Protein AF-A0A915EJF7-F1 (afdb_monomer_lite)

Secondary structure (DSSP, 8-state):
--HHHHHHHHHHHHHHHTTS---HHHHHHHHTTS-HHHHHHHHHHHHHH-TTHHHHHHHHHHHHHHHHS-THHHHHHHHHHHHHHHHTHHHHHHH-HHHHHHHHHHHHHHHHHHHHH-HHHHHTTHHHHHHHHHHHHHSS--HHHHHHHHHHHHHHS--

pLDDT: mean 89.58, std 9.81, range [42.34, 98.25]

Sequence (159 aa):
MNEDQLRSLLTSISHLAEHGDIPVHAFGTLISSARGELIAEHLHQRWLSDPNFAKIAADIVLQLHGIENRNMAVCSQVLSLALRDFKSRRKIRKNSRHMFRNYMRTLIALYPVYRKIDKYLSACLIEPLFRSLQTLVDDRPDDNDLRCVANIVISSGQT

Organism: NCBI:txid166011

Structure (mmCIF, N/CA/C/O backbone):
data_AF-A0A915EJF7-F1
#
_entry.id   AF-A0A915EJF7-F1
#
loop_
_atom_site.group_PDB
_atom_site.id
_atom_site.type_symbol
_atom_site.label_atom_id
_atom_site.label_alt_id
_atom_site.label_comp_id
_atom_site.label_asym_id
_atom_site.label_entity_id
_atom_site.label_seq_id
_atom_site.pdbx_PDB_ins_code
_atom_site.Cartn_x
_atom_site.Cartn_y
_atom_site.Cartn_z
_atom_site.occupancy
_atom_site.B_iso_or_equiv
_atom_site.auth_seq_id
_atom_site.auth_comp_id
_atom_site.auth_asym_id
_atom_site.auth_atom_id
_atom_site.pdbx_PDB_model_num
ATOM 1 N N . MET A 1 1 ? -1.618 7.559 22.418 1.00 83.19 1 MET A N 1
ATOM 2 C CA . MET A 1 1 ? -0.271 7.005 22.148 1.00 83.19 1 MET A CA 1
ATOM 3 C C . MET A 1 1 ? 0.616 8.069 21.502 1.00 83.19 1 MET A C 1
ATOM 5 O O . MET A 1 1 ? 0.102 8.829 20.686 1.00 83.19 1 MET A O 1
ATOM 9 N N . ASN A 1 2 ? 1.894 8.169 21.892 1.00 88.00 2 ASN A N 1
ATOM 10 C CA . ASN A 1 2 ? 2.857 9.105 21.281 1.00 88.00 2 ASN A CA 1
ATOM 11 C C . ASN A 1 2 ? 3.523 8.512 20.016 1.00 88.00 2 ASN A C 1
ATOM 13 O O . ASN A 1 2 ? 3.291 7.350 19.681 1.00 88.00 2 ASN A O 1
ATOM 17 N N . GLU A 1 3 ? 4.315 9.313 19.298 1.00 88.19 3 GLU A N 1
ATOM 18 C CA . GLU A 1 3 ? 4.922 8.911 18.017 1.00 88.19 3 GLU A CA 1
ATOM 19 C C . GLU A 1 3 ? 5.884 7.718 18.161 1.00 88.19 3 GLU A C 1
ATOM 21 O O . GLU A 1 3 ? 5.787 6.744 17.414 1.00 88.19 3 GLU A O 1
ATOM 26 N N . ASP A 1 4 ? 6.768 7.743 19.161 1.00 89.38 4 ASP A N 1
ATOM 27 C CA . ASP A 1 4 ? 7.755 6.678 19.377 1.00 89.38 4 ASP A CA 1
ATOM 28 C C . ASP A 1 4 ? 7.095 5.341 19.729 1.00 89.38 4 ASP A C 1
ATOM 30 O O . ASP A 1 4 ? 7.488 4.286 19.224 1.00 89.38 4 ASP A O 1
ATOM 34 N N . GLN A 1 5 ? 6.039 5.381 20.545 1.00 89.12 5 GLN A N 1
ATOM 35 C CA . GLN A 1 5 ? 5.233 4.209 20.875 1.00 89.12 5 GLN A CA 1
ATOM 36 C C . GLN A 1 5 ? 4.545 3.638 19.633 1.00 89.12 5 GLN A C 1
ATOM 38 O O . GLN A 1 5 ? 4.585 2.427 19.423 1.00 89.12 5 GLN A O 1
ATOM 43 N N . LEU A 1 6 ? 3.960 4.491 18.784 1.00 88.31 6 LEU A N 1
ATOM 44 C CA . LEU A 1 6 ? 3.313 4.063 17.542 1.00 88.31 6 LEU A CA 1
ATOM 45 C C . LEU A 1 6 ? 4.325 3.427 16.581 1.00 88.31 6 LEU A C 1
ATOM 47 O O . LEU A 1 6 ? 4.085 2.344 16.046 1.00 88.31 6 LEU A O 1
ATOM 51 N N . ARG A 1 7 ? 5.488 4.057 16.403 1.00 89.25 7 ARG A N 1
ATOM 52 C CA . ARG A 1 7 ? 6.582 3.537 15.576 1.00 89.25 7 ARG A CA 1
ATOM 53 C C . ARG A 1 7 ? 7.067 2.173 16.073 1.00 89.25 7 ARG A C 1
ATOM 55 O O . ARG A 1 7 ? 7.240 1.254 15.268 1.00 89.25 7 ARG A O 1
ATOM 62 N N . SER A 1 8 ? 7.273 2.031 17.381 1.00 89.88 8 SER A N 1
ATOM 63 C CA . SER A 1 8 ? 7.692 0.773 18.012 1.00 89.88 8 SER A CA 1
ATOM 64 C C . SER A 1 8 ? 6.640 -0.329 17.841 1.00 89.88 8 SER A C 1
ATOM 66 O O . SER A 1 8 ? 6.962 -1.449 17.435 1.00 89.88 8 SER A O 1
ATOM 68 N N . LEU A 1 9 ? 5.363 0.009 18.036 1.00 89.12 9 LEU A N 1
ATOM 69 C CA . LEU A 1 9 ? 4.250 -0.918 17.859 1.00 89.12 9 LEU A CA 1
ATOM 70 C C . LEU A 1 9 ? 4.165 -1.430 16.417 1.00 89.12 9 LEU A C 1
ATOM 72 O O . LEU A 1 9 ? 4.119 -2.636 16.200 1.00 89.12 9 LEU A O 1
ATOM 76 N N . LEU A 1 10 ? 4.219 -0.537 15.426 1.00 87.19 10 LEU A N 1
ATOM 77 C CA . LEU A 1 10 ? 4.183 -0.928 14.013 1.00 87.19 10 LEU A CA 1
ATOM 78 C C . LEU A 1 10 ? 5.401 -1.771 13.610 1.00 87.19 10 LEU A C 1
ATOM 80 O O . LEU A 1 10 ? 5.266 -2.680 12.799 1.00 87.19 10 LEU A O 1
ATOM 84 N N . THR A 1 11 ? 6.572 -1.517 14.205 1.00 87.50 11 THR A N 1
ATOM 85 C CA . THR A 1 11 ? 7.760 -2.373 14.021 1.00 87.50 11 THR A CA 1
ATOM 86 C C . THR A 1 11 ? 7.513 -3.781 14.548 1.00 87.50 11 THR A C 1
ATOM 88 O O . THR A 1 11 ? 7.820 -4.756 13.869 1.00 87.50 11 THR A O 1
ATOM 91 N N . SER A 1 12 ? 6.939 -3.881 15.747 1.00 88.25 12 SER A N 1
ATOM 92 C CA . SER A 1 12 ? 6.626 -5.164 16.376 1.00 88.25 12 SER A CA 1
ATOM 93 C C . SER A 1 12 ? 5.613 -5.946 15.543 1.00 88.25 12 SER A C 1
ATOM 95 O O . SER A 1 12 ? 5.786 -7.139 15.327 1.00 88.25 12 SER A O 1
ATOM 97 N N . ILE A 1 13 ? 4.601 -5.260 15.003 1.00 86.06 13 ILE A N 1
ATOM 98 C CA . ILE A 1 13 ? 3.617 -5.849 14.090 1.00 86.06 13 ILE A CA 1
ATOM 99 C C . ILE A 1 13 ? 4.309 -6.370 12.823 1.00 86.06 13 ILE A C 1
ATOM 101 O O . ILE A 1 13 ? 4.112 -7.532 12.492 1.00 86.06 13 ILE A O 1
ATOM 105 N N . SER A 1 14 ? 5.159 -5.580 12.151 1.00 84.00 14 SER A N 1
ATOM 106 C CA . SER A 1 14 ? 5.935 -6.070 10.993 1.00 84.00 14 SER A CA 1
ATOM 107 C C . SER A 1 14 ? 6.671 -7.374 11.312 1.00 84.00 14 SER A C 1
ATOM 109 O O . SER A 1 14 ? 6.587 -8.326 10.544 1.00 84.00 14 SER A O 1
ATOM 111 N N . HIS A 1 15 ? 7.350 -7.436 12.459 1.00 85.44 15 HIS A N 1
ATOM 112 C CA . HIS A 1 15 ? 8.163 -8.594 12.821 1.00 85.44 15 HIS A CA 1
ATOM 113 C C . HIS A 1 15 ? 7.322 -9.828 13.179 1.00 85.44 15 HIS A C 1
ATOM 115 O O . HIS A 1 15 ? 7.669 -10.954 12.828 1.00 85.44 15 HIS A O 1
ATOM 121 N N . LEU A 1 16 ? 6.173 -9.632 13.831 1.00 83.44 16 LEU A N 1
ATOM 122 C CA . LEU A 1 16 ? 5.227 -10.717 14.100 1.00 83.44 16 LEU A CA 1
ATOM 123 C C . LEU A 1 16 ? 4.628 -11.284 12.805 1.00 83.44 16 LEU A C 1
ATOM 125 O O . LEU A 1 16 ? 4.423 -12.492 12.723 1.00 83.44 16 LEU A O 1
ATOM 129 N N . ALA A 1 17 ? 4.415 -10.446 11.784 1.00 82.12 17 ALA A N 1
ATOM 130 C CA . ALA A 1 17 ? 3.883 -10.867 10.481 1.00 82.12 17 ALA A CA 1
ATOM 131 C C . ALA A 1 17 ? 4.763 -11.906 9.786 1.00 82.12 17 ALA A C 1
ATOM 133 O O . ALA A 1 17 ? 4.269 -12.752 9.046 1.00 82.12 17 ALA A O 1
ATOM 134 N N . GLU A 1 18 ? 6.074 -11.829 10.011 1.00 79.94 18 GLU A N 1
ATOM 135 C CA . GLU A 1 18 ? 7.045 -12.768 9.447 1.00 79.94 18 GLU A CA 1
ATOM 136 C C . GLU A 1 18 ? 6.879 -14.182 10.023 1.00 79.94 18 GLU A C 1
ATOM 138 O O . GLU A 1 18 ? 7.304 -15.152 9.400 1.00 79.94 18 GLU A O 1
ATOM 143 N N . HIS A 1 19 ? 6.235 -14.304 11.187 1.00 79.06 19 HIS A N 1
ATOM 144 C CA . HIS A 1 19 ? 6.079 -15.553 11.929 1.00 79.06 19 HIS A CA 1
ATOM 145 C C . HIS A 1 19 ? 4.653 -16.124 11.868 1.00 79.06 19 HIS A C 1
ATOM 147 O O . HIS A 1 19 ? 4.413 -17.207 12.403 1.00 79.06 19 HIS A O 1
ATOM 153 N N . GLY A 1 20 ? 3.709 -15.433 11.221 1.00 74.62 20 GLY A N 1
ATOM 154 C CA . GLY A 1 20 ? 2.342 -15.914 11.035 1.00 74.62 20 GLY A CA 1
ATOM 155 C C . GLY A 1 20 ? 1.288 -14.810 11.044 1.00 74.62 20 GLY A C 1
ATOM 156 O O . GLY A 1 20 ? 1.586 -13.619 10.935 1.00 74.62 20 GLY A O 1
ATOM 157 N N . ASP A 1 21 ? 0.029 -15.227 11.171 1.00 72.81 21 ASP A N 1
ATOM 158 C CA . ASP A 1 21 ? -1.099 -14.304 11.221 1.00 72.81 21 ASP A CA 1
ATOM 159 C C . ASP A 1 21 ? -1.084 -13.479 12.512 1.00 72.81 21 ASP A C 1
ATOM 161 O O . ASP A 1 21 ? -0.979 -13.993 13.627 1.00 72.81 21 ASP A O 1
ATOM 165 N N . ILE A 1 22 ? -1.231 -12.168 12.349 1.00 75.12 22 ILE A N 1
ATOM 166 C CA . ILE A 1 22 ? -1.260 -11.219 13.457 1.00 75.12 22 ILE A CA 1
ATOM 167 C C . ILE A 1 22 ? -2.713 -10.976 13.875 1.00 75.12 22 ILE A C 1
ATOM 169 O O . ILE A 1 22 ? -3.562 -10.752 13.007 1.00 75.12 22 ILE A O 1
ATOM 173 N N . PRO A 1 23 ? -3.026 -10.895 15.182 1.00 72.88 23 PRO A N 1
ATOM 174 C CA . PRO A 1 23 ? -4.335 -10.454 15.655 1.00 72.88 23 PRO A CA 1
ATOM 175 C C . PRO A 1 23 ? -4.525 -8.942 15.428 1.00 72.88 23 PRO A C 1
ATOM 177 O O . PRO A 1 23 ? -4.480 -8.144 16.365 1.00 72.88 23 PRO A O 1
ATOM 180 N N . VAL A 1 24 ? -4.754 -8.528 14.174 1.00 71.19 24 VAL A N 1
ATOM 181 C CA . VAL A 1 24 ? -4.854 -7.111 13.766 1.00 71.19 24 VAL A CA 1
ATOM 182 C C . VAL A 1 24 ? -5.929 -6.357 14.556 1.00 71.19 24 VAL A C 1
ATOM 184 O O . VAL A 1 24 ? -5.767 -5.172 14.825 1.00 71.19 24 VAL A O 1
ATOM 187 N N . HIS A 1 25 ? -6.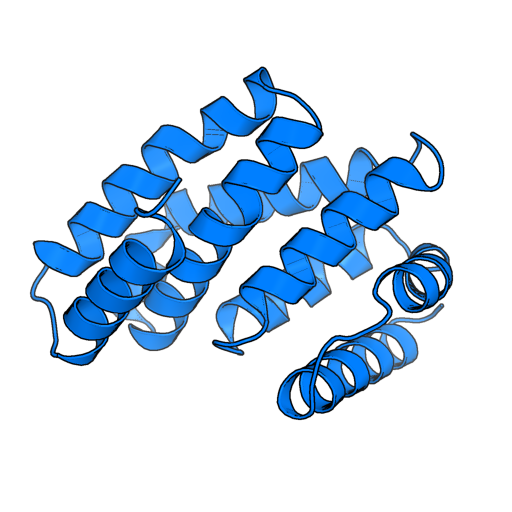984 -7.037 15.012 1.00 73.56 25 HIS A N 1
ATOM 188 C CA . HIS A 1 25 ? -8.001 -6.460 15.898 1.00 73.56 25 HIS A CA 1
ATOM 189 C C . HIS A 1 25 ? -7.417 -5.917 17.213 1.00 73.56 25 HIS A C 1
ATOM 191 O O . HIS A 1 25 ? -7.706 -4.781 17.583 1.00 73.56 25 HIS A O 1
ATOM 197 N N . ALA A 1 26 ? -6.561 -6.690 17.894 1.00 72.62 26 ALA A N 1
ATOM 198 C CA . ALA A 1 26 ? -5.954 -6.278 19.162 1.00 72.62 26 ALA A CA 1
ATOM 199 C C . ALA A 1 26 ? -5.040 -5.057 18.970 1.00 72.62 26 ALA A C 1
ATOM 201 O O . ALA A 1 26 ? -5.044 -4.122 19.771 1.00 72.62 26 ALA A O 1
ATOM 202 N N . PHE A 1 27 ? -4.303 -5.030 17.859 1.00 77.31 27 PHE A N 1
ATOM 203 C CA . PHE A 1 27 ? -3.453 -3.899 17.505 1.00 77.31 27 PHE A CA 1
ATOM 204 C C . PHE A 1 27 ? -4.249 -2.681 17.042 1.00 77.31 27 PHE A C 1
ATOM 206 O O . PHE A 1 27 ? -3.871 -1.562 17.373 1.00 77.31 27 PHE A O 1
ATOM 213 N N . GLY A 1 28 ? -5.365 -2.873 16.339 1.00 78.00 28 GLY A N 1
ATOM 214 C CA . GLY A 1 28 ? -6.258 -1.797 15.912 1.00 78.00 28 GLY A CA 1
ATOM 215 C C . GLY A 1 28 ? -6.747 -0.957 17.091 1.00 78.00 28 GLY A C 1
ATOM 216 O O . GLY A 1 28 ? -6.702 0.268 17.020 1.00 78.00 28 GLY A O 1
ATOM 217 N N . THR A 1 29 ? -7.108 -1.599 18.206 1.00 78.81 29 THR A N 1
ATOM 218 C CA . THR A 1 29 ? -7.500 -0.919 19.453 1.00 78.81 29 THR A CA 1
ATOM 219 C C . THR A 1 29 ? -6.348 -0.149 20.106 1.00 78.81 29 THR A C 1
ATOM 221 O O . THR A 1 29 ? -6.548 0.935 20.647 1.00 78.81 29 THR A O 1
ATOM 224 N N . LEU A 1 30 ? -5.118 -0.670 20.057 1.00 80.12 30 LEU A N 1
ATOM 225 C CA . LEU A 1 30 ? -3.951 0.050 20.583 1.00 80.12 30 LEU A CA 1
ATOM 226 C C . LEU A 1 30 ? -3.614 1.267 19.709 1.00 80.12 30 LEU A C 1
ATOM 228 O O . LEU A 1 30 ? -3.359 2.365 20.217 1.00 80.12 30 LEU A O 1
ATOM 232 N N . ILE A 1 31 ? -3.669 1.080 18.388 1.00 83.19 31 ILE A N 1
ATOM 233 C CA . ILE A 1 31 ? -3.381 2.100 17.379 1.00 83.19 31 ILE A CA 1
ATOM 234 C C . ILE A 1 31 ? -4.427 3.217 17.404 1.00 83.19 31 ILE A C 1
ATOM 236 O O . ILE A 1 31 ? -4.050 4.378 17.264 1.00 83.19 31 ILE A O 1
ATOM 240 N N . SER A 1 32 ? -5.706 2.914 17.655 1.00 82.06 32 SER A N 1
ATOM 241 C CA . SER A 1 32 ? -6.784 3.915 17.676 1.00 82.06 32 SER A CA 1
ATOM 242 C C . SER A 1 32 ? -6.619 4.988 18.758 1.00 82.06 32 SER A C 1
ATOM 244 O O . SER A 1 32 ? -7.272 6.023 18.694 1.00 82.06 32 SER A O 1
ATOM 246 N N . SER A 1 33 ? -5.724 4.782 19.729 1.00 84.38 33 SER A N 1
ATOM 247 C CA . SER A 1 33 ? -5.361 5.793 20.730 1.00 84.38 33 SER A CA 1
ATOM 248 C C . SER A 1 33 ? -4.384 6.870 20.219 1.00 84.38 33 SER A C 1
ATOM 250 O O . SER A 1 33 ? -4.050 7.802 20.959 1.00 84.38 33 SER A O 1
ATOM 252 N N . ALA A 1 34 ? -3.844 6.732 19.004 1.00 85.69 34 ALA A N 1
ATOM 253 C CA . ALA A 1 34 ? -3.002 7.736 18.352 1.00 85.69 34 ALA A CA 1
ATOM 254 C C . ALA A 1 34 ? -3.822 8.680 17.460 1.00 85.69 34 ALA A C 1
ATOM 256 O O . ALA A 1 34 ? -4.955 8.397 17.081 1.00 85.69 34 ALA A O 1
ATOM 257 N N . ARG A 1 35 ? -3.221 9.819 17.097 1.00 86.75 35 ARG A N 1
ATOM 258 C CA . ARG A 1 35 ? -3.821 10.755 16.139 1.00 86.75 35 ARG A CA 1
ATOM 259 C C . ARG A 1 35 ? -3.889 10.135 14.747 1.00 86.75 35 ARG A C 1
ATOM 261 O O . ARG A 1 35 ? -2.905 9.553 14.294 1.00 86.75 35 ARG A O 1
ATOM 268 N N . GLY A 1 36 ? -5.006 10.344 14.052 1.00 87.25 36 GLY A N 1
ATOM 269 C CA . GLY A 1 36 ? -5.232 9.790 12.716 1.00 87.25 36 GLY A CA 1
ATOM 270 C C . GLY A 1 36 ? -4.137 10.148 11.708 1.00 87.25 36 GLY A C 1
ATOM 271 O O . GLY A 1 36 ? -3.647 9.259 11.012 1.00 87.25 36 GLY A O 1
ATOM 272 N N . GLU A 1 37 ? -3.685 11.409 11.722 1.00 88.38 37 GLU A N 1
ATOM 273 C CA . GLU A 1 37 ? -2.594 11.892 10.858 1.00 88.38 37 GLU A CA 1
ATOM 274 C C . GLU A 1 37 ? -1.317 11.069 11.043 1.00 88.38 37 GLU A C 1
ATOM 276 O O . GLU A 1 37 ? -0.742 10.579 10.073 1.00 88.38 37 GLU A O 1
ATOM 281 N N . LEU A 1 38 ? -0.908 10.875 12.300 1.00 90.31 38 LEU A N 1
ATOM 282 C CA . LEU A 1 38 ? 0.316 10.153 12.639 1.00 90.31 38 LEU A CA 1
ATOM 283 C C . LEU A 1 38 ? 0.218 8.685 12.222 1.00 90.31 38 LEU A C 1
ATOM 285 O O . LEU A 1 38 ? 1.176 8.124 11.695 1.00 90.31 38 LEU A O 1
ATOM 289 N N . ILE A 1 39 ? -0.950 8.065 12.410 1.00 91.69 39 ILE A N 1
ATOM 290 C CA . ILE A 1 39 ? -1.194 6.693 11.952 1.00 91.69 39 ILE A CA 1
ATOM 291 C C . ILE A 1 39 ? -0.995 6.617 10.437 1.00 91.69 39 ILE A C 1
ATOM 293 O O . ILE A 1 39 ? -0.198 5.804 9.971 1.00 91.69 39 ILE A O 1
ATOM 297 N N . ALA A 1 40 ? -1.668 7.475 9.668 1.00 94.19 40 ALA A N 1
ATOM 298 C CA . ALA A 1 40 ? -1.584 7.464 8.210 1.00 94.19 40 ALA A CA 1
ATOM 299 C C . ALA A 1 40 ? -0.146 7.690 7.704 1.00 94.19 40 ALA A C 1
ATOM 301 O O . ALA A 1 40 ? 0.300 6.999 6.786 1.00 94.19 40 ALA A O 1
ATOM 302 N N . GLU A 1 41 ? 0.602 8.603 8.326 1.00 94.00 41 GLU A N 1
ATOM 303 C CA . GLU A 1 41 ? 1.999 8.883 7.980 1.00 94.00 41 GLU A CA 1
ATOM 304 C C . GLU A 1 41 ? 2.933 7.707 8.276 1.00 94.00 41 GLU A C 1
ATOM 306 O O . GLU A 1 41 ? 3.761 7.352 7.434 1.00 94.00 41 GLU A O 1
ATOM 311 N N . HIS A 1 42 ? 2.797 7.054 9.431 1.00 93.50 42 HIS A N 1
ATOM 312 C CA . HIS A 1 42 ? 3.630 5.893 9.736 1.00 93.50 42 HIS A CA 1
ATOM 313 C C . HIS A 1 42 ? 3.293 4.683 8.871 1.00 93.50 42 HIS A C 1
ATOM 315 O O . HIS A 1 42 ? 4.208 3.966 8.454 1.00 93.50 42 HIS A O 1
ATOM 321 N N . LEU A 1 43 ? 2.011 4.472 8.556 1.00 94.94 43 LEU A N 1
ATOM 322 C CA . LEU A 1 43 ? 1.624 3.478 7.561 1.00 94.94 43 LEU A CA 1
ATOM 323 C C . LEU A 1 43 ? 2.301 3.796 6.216 1.00 94.94 43 LEU A C 1
ATOM 325 O O . LEU A 1 43 ? 2.903 2.897 5.630 1.00 94.94 43 LEU A O 1
ATOM 329 N N . HIS A 1 44 ? 2.295 5.068 5.780 1.00 96.88 44 HIS A N 1
ATOM 330 C CA . HIS A 1 44 ? 2.926 5.518 4.525 1.00 96.88 44 HIS A CA 1
ATOM 331 C C . HIS A 1 44 ? 4.417 5.235 4.464 1.00 96.88 44 HIS A C 1
ATOM 333 O O . HIS A 1 44 ? 4.905 4.640 3.502 1.00 96.88 44 HIS A O 1
ATOM 339 N N . GLN A 1 45 ? 5.138 5.603 5.519 1.00 94.69 45 GLN A N 1
ATOM 340 C CA . GLN A 1 45 ? 6.573 5.354 5.626 1.00 94.69 45 GLN A CA 1
ATOM 341 C C . GLN A 1 45 ? 6.898 3.859 5.542 1.00 94.69 45 GLN A C 1
ATOM 343 O O . GLN A 1 45 ? 7.863 3.462 4.880 1.00 94.69 45 GLN A O 1
ATOM 348 N N . ARG A 1 46 ? 6.088 3.015 6.188 1.00 94.50 46 ARG A N 1
ATOM 349 C CA . ARG A 1 46 ? 6.302 1.567 6.223 1.00 94.50 46 ARG A CA 1
ATOM 350 C C . ARG A 1 46 ? 5.960 0.901 4.905 1.00 94.50 46 ARG A C 1
ATOM 352 O O . ARG A 1 46 ? 6.777 0.143 4.402 1.00 94.50 46 ARG A O 1
ATOM 359 N N . TRP A 1 47 ? 4.828 1.223 4.286 1.00 95.69 47 TRP A N 1
ATOM 360 C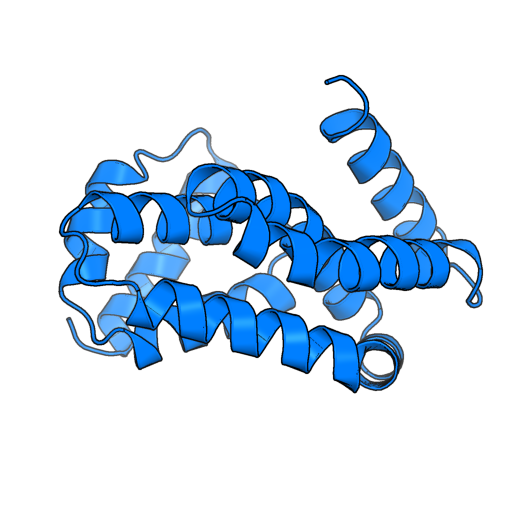 CA . TRP A 1 47 ? 4.440 0.548 3.048 1.00 95.69 47 TRP A CA 1
ATOM 361 C C . TRP A 1 47 ? 5.348 0.883 1.863 1.00 95.69 47 TRP A C 1
ATOM 363 O O . TRP A 1 47 ? 5.341 0.163 0.872 1.00 95.69 47 TRP A O 1
ATOM 373 N N . LEU A 1 48 ? 6.117 1.975 1.918 1.00 95.94 48 LEU A N 1
ATOM 374 C CA . LEU A 1 48 ? 7.141 2.261 0.910 1.00 95.94 48 LEU A CA 1
ATOM 375 C C . LEU A 1 48 ? 8.459 1.528 1.190 1.00 95.94 48 LEU A C 1
ATOM 377 O O . LEU A 1 48 ? 9.176 1.193 0.246 1.00 95.94 48 LEU A O 1
ATOM 381 N N . SER A 1 49 ? 8.780 1.265 2.456 1.00 94.81 49 SER A N 1
ATOM 382 C CA . SER A 1 49 ? 10.074 0.706 2.870 1.00 94.81 49 SER A CA 1
ATOM 383 C C . SER A 1 49 ? 10.071 -0.811 3.080 1.00 94.81 49 SER A C 1
ATOM 385 O O . SER A 1 49 ? 11.105 -1.436 2.864 1.00 94.81 49 SER A O 1
ATOM 387 N N . ASP A 1 50 ? 8.934 -1.407 3.434 1.00 93.00 50 ASP A N 1
ATOM 388 C CA . ASP A 1 50 ? 8.798 -2.822 3.787 1.00 93.00 50 ASP A CA 1
ATOM 389 C C . ASP A 1 50 ? 7.893 -3.559 2.770 1.00 93.00 50 ASP A C 1
ATOM 391 O O . ASP A 1 50 ? 6.706 -3.232 2.643 1.00 93.00 50 ASP A O 1
ATOM 395 N N . PRO A 1 51 ? 8.416 -4.561 2.031 1.00 89.50 51 PRO A N 1
ATOM 396 C CA . PRO A 1 51 ? 7.657 -5.287 1.011 1.00 89.50 51 PRO A CA 1
ATOM 397 C C . PRO A 1 51 ? 6.507 -6.137 1.568 1.00 89.50 51 PRO A C 1
ATOM 399 O O . PRO A 1 51 ? 5.591 -6.458 0.807 1.00 89.50 51 PRO A O 1
ATOM 402 N N . ASN A 1 52 ? 6.533 -6.486 2.857 1.00 88.75 52 ASN A N 1
ATOM 403 C CA . ASN A 1 52 ? 5.534 -7.339 3.506 1.00 88.75 52 ASN A CA 1
ATOM 404 C C . ASN A 1 52 ? 4.438 -6.525 4.213 1.00 88.75 52 ASN A C 1
ATOM 406 O O . ASN A 1 52 ? 3.403 -7.065 4.604 1.00 88.75 52 ASN A O 1
ATOM 410 N N . PHE A 1 53 ? 4.618 -5.208 4.335 1.00 91.38 53 PHE A N 1
ATOM 411 C CA . PHE A 1 53 ? 3.740 -4.364 5.144 1.00 91.38 53 PHE A CA 1
ATOM 412 C C . PHE A 1 53 ? 2.432 -3.954 4.456 1.00 91.38 53 PHE A C 1
ATOM 414 O O . PHE A 1 53 ? 1.495 -3.517 5.120 1.00 91.38 53 PHE A O 1
ATOM 421 N N . ALA A 1 54 ? 2.333 -4.094 3.132 1.00 92.81 54 ALA A N 1
ATOM 422 C CA . ALA A 1 54 ? 1.173 -3.641 2.361 1.00 92.81 54 ALA A CA 1
ATOM 423 C C . ALA A 1 54 ? -0.163 -4.202 2.886 1.00 92.81 54 ALA A C 1
ATOM 425 O O . ALA A 1 54 ? -1.121 -3.449 3.073 1.00 92.81 54 ALA A O 1
ATOM 426 N N . LYS A 1 55 ? -0.215 -5.512 3.164 1.00 91.06 55 LYS A N 1
ATOM 427 C CA . LYS A 1 55 ? -1.414 -6.177 3.697 1.00 91.06 55 LYS A CA 1
ATOM 428 C C . LYS A 1 55 ? -1.728 -5.709 5.120 1.00 91.06 55 LYS A C 1
ATOM 430 O O . LYS A 1 55 ? -2.865 -5.353 5.400 1.00 91.06 55 LYS A O 1
ATOM 435 N N . ILE A 1 56 ? -0.707 -5.613 5.972 1.00 91.12 56 ILE A N 1
ATOM 436 C CA . ILE A 1 56 ? -0.829 -5.132 7.356 1.00 91.12 56 ILE A CA 1
ATOM 437 C C . ILE A 1 56 ? -1.424 -3.721 7.383 1.00 91.12 56 ILE A C 1
ATOM 439 O O . ILE A 1 56 ? -2.368 -3.459 8.125 1.00 91.12 56 ILE A O 1
ATOM 443 N N . ALA A 1 57 ? -0.908 -2.815 6.548 1.00 92.69 57 ALA A N 1
ATOM 444 C CA . ALA A 1 57 ? -1.416 -1.452 6.453 1.00 92.69 57 ALA A CA 1
ATOM 445 C C . ALA A 1 57 ? -2.892 -1.422 6.038 1.00 92.69 57 ALA A C 1
ATOM 447 O O . ALA A 1 57 ? -3.685 -0.697 6.638 1.00 92.69 57 ALA A O 1
ATOM 448 N N . ALA A 1 58 ? -3.268 -2.226 5.041 1.00 93.88 58 ALA A N 1
ATOM 449 C CA . ALA A 1 58 ? -4.645 -2.321 4.576 1.00 93.88 58 ALA A CA 1
ATOM 450 C C . ALA A 1 58 ? -5.581 -2.886 5.661 1.00 93.88 58 ALA A C 1
ATOM 452 O O . ALA A 1 58 ? -6.654 -2.326 5.898 1.00 93.88 58 ALA A O 1
ATOM 453 N N . ASP A 1 59 ? -5.158 -3.931 6.373 1.00 91.12 59 ASP A N 1
ATOM 454 C CA . ASP A 1 59 ? -5.937 -4.524 7.459 1.00 91.12 59 ASP A CA 1
ATOM 455 C C . ASP A 1 59 ? -6.119 -3.531 8.619 1.00 91.12 59 ASP A C 1
ATOM 457 O O . ASP A 1 59 ? -7.234 -3.378 9.116 1.00 91.12 59 ASP A O 1
ATOM 461 N N . ILE A 1 60 ? -5.078 -2.778 9.002 1.00 90.06 60 ILE A N 1
ATOM 462 C CA . ILE A 1 60 ? -5.183 -1.709 10.014 1.00 90.06 60 ILE A CA 1
ATOM 463 C C . ILE A 1 60 ? -6.223 -0.660 9.596 1.00 90.06 60 ILE A C 1
ATOM 465 O O . ILE A 1 60 ? -7.047 -0.260 10.419 1.00 90.06 60 ILE A O 1
ATOM 469 N N . VAL A 1 61 ? -6.230 -0.231 8.329 1.00 92.00 61 VAL A N 1
ATOM 470 C CA . VAL A 1 61 ? -7.218 0.738 7.815 1.00 92.00 61 VAL A CA 1
ATOM 471 C C . VAL A 1 61 ? -8.642 0.196 7.939 1.00 92.00 61 VAL A C 1
ATOM 473 O O . VAL A 1 61 ? -9.523 0.907 8.424 1.00 92.00 61 VAL A O 1
ATOM 476 N N . LEU A 1 62 ? -8.865 -1.065 7.557 1.00 90.88 62 LEU A N 1
ATOM 477 C CA . LEU A 1 62 ? -10.177 -1.704 7.668 1.00 90.88 62 LEU A CA 1
ATOM 478 C C . LEU A 1 62 ? -10.645 -1.794 9.128 1.00 90.88 62 LEU A C 1
ATOM 480 O O . LEU A 1 62 ? -11.797 -1.483 9.427 1.00 90.88 62 LEU A O 1
ATOM 484 N N . GLN A 1 63 ? -9.748 -2.176 10.041 1.00 87.81 63 GLN A N 1
ATOM 485 C CA . GLN A 1 63 ? -10.058 -2.277 11.468 1.00 87.81 63 GLN A CA 1
ATOM 486 C C . GLN A 1 63 ? -10.408 -0.922 12.079 1.00 87.81 63 GLN A C 1
ATOM 488 O O . GLN A 1 63 ? -11.420 -0.788 12.765 1.00 87.81 63 GLN A O 1
ATOM 493 N N . LEU A 1 64 ? -9.609 0.109 11.798 1.00 87.25 64 LEU A N 1
ATOM 494 C CA . LEU A 1 64 ? -9.851 1.450 12.327 1.00 87.25 64 LEU A CA 1
ATOM 495 C C . LEU A 1 64 ? -11.162 2.050 11.814 1.00 87.25 64 LEU A C 1
ATOM 497 O O . LEU A 1 64 ? -11.805 2.794 12.556 1.00 87.25 64 LEU A O 1
ATOM 501 N N . HIS A 1 65 ? -11.572 1.723 10.585 1.00 86.94 65 HIS A N 1
ATOM 502 C CA . HIS A 1 65 ? -12.887 2.097 10.067 1.00 86.94 65 HIS A CA 1
ATOM 503 C C . HIS A 1 65 ? -14.022 1.449 10.879 1.00 86.94 65 HIS A C 1
ATOM 505 O O . HIS A 1 65 ? -14.969 2.136 11.261 1.00 86.94 65 HIS A O 1
ATOM 511 N N . GLY A 1 66 ? -13.894 0.154 11.197 1.00 80.31 66 GLY A N 1
ATOM 512 C CA . GLY A 1 66 ? -14.915 -0.621 11.907 1.00 80.31 66 GLY A CA 1
ATOM 513 C C . GLY A 1 66 ? -15.060 -0.319 13.403 1.00 80.31 66 GLY A C 1
ATOM 514 O O . GLY A 1 66 ? -16.142 -0.521 13.945 1.00 80.31 66 GLY A O 1
ATOM 515 N N . ILE A 1 67 ? -14.011 0.172 14.076 1.00 76.75 67 ILE A N 1
ATOM 516 C CA . ILE A 1 67 ? -14.020 0.358 15.539 1.00 76.75 67 ILE A CA 1
ATOM 517 C C . ILE A 1 67 ? -14.956 1.494 15.996 1.00 76.75 67 ILE A C 1
ATOM 519 O O . ILE A 1 67 ? -15.553 1.360 17.057 1.00 76.75 67 ILE A O 1
ATOM 523 N N . GLU A 1 68 ? -15.160 2.574 15.225 1.00 57.66 68 GLU A N 1
ATOM 524 C CA . GLU A 1 68 ? -15.978 3.708 15.713 1.00 57.66 68 GLU A CA 1
ATOM 525 C C . GLU A 1 68 ? -16.718 4.559 14.652 1.00 57.66 68 GLU A C 1
ATOM 527 O O . GLU A 1 68 ? -17.202 5.630 15.006 1.00 57.66 68 GLU A O 1
ATOM 532 N N . ASN A 1 69 ? -16.796 4.213 13.354 1.00 55.06 69 ASN A N 1
ATOM 533 C CA . ASN A 1 69 ? -17.263 5.132 12.274 1.00 55.06 69 ASN A CA 1
ATOM 534 C C . ASN A 1 69 ? -16.527 6.506 12.216 1.00 55.06 69 ASN A C 1
ATOM 536 O O . ASN A 1 69 ? -16.747 7.306 11.307 1.00 55.06 69 ASN A O 1
ATOM 540 N N . ARG A 1 70 ? -15.622 6.790 13.164 1.00 54.34 70 ARG A N 1
ATOM 541 C CA . ARG A 1 70 ? -14.942 8.068 13.410 1.00 54.34 70 ARG A CA 1
ATOM 542 C C . ARG A 1 70 ? -13.619 8.212 12.669 1.00 54.34 70 ARG A C 1
ATOM 544 O O . ARG A 1 70 ? -13.137 9.326 12.507 1.00 54.34 70 ARG A O 1
ATOM 551 N N . ASN A 1 71 ? -13.059 7.132 12.127 1.00 65.00 71 ASN A N 1
ATOM 552 C CA . ASN A 1 71 ? -11.748 7.181 11.471 1.00 65.00 71 ASN A CA 1
ATOM 553 C C . ASN A 1 71 ? -11.819 7.262 9.942 1.00 65.00 71 ASN A C 1
ATOM 555 O O . ASN A 1 71 ? -10.899 6.832 9.241 1.00 65.00 71 ASN A O 1
ATOM 559 N N . MET A 1 72 ? -12.861 7.914 9.414 1.00 79.00 72 MET A N 1
ATOM 560 C CA . MET A 1 72 ? -12.823 8.429 8.040 1.00 79.00 72 MET A CA 1
ATOM 561 C C . MET A 1 72 ? -11.621 9.356 7.820 1.00 79.00 72 MET A C 1
ATOM 563 O O . MET A 1 72 ? -11.105 9.414 6.708 1.00 79.00 72 MET A O 1
ATOM 567 N N . ALA A 1 73 ? -11.111 10.014 8.869 1.00 83.94 73 ALA A N 1
ATOM 568 C CA . ALA A 1 73 ? -9.854 10.761 8.822 1.00 83.94 73 ALA A CA 1
ATOM 569 C C . ALA A 1 73 ? -8.666 9.881 8.389 1.00 83.94 73 ALA A C 1
ATOM 571 O O . ALA A 1 73 ? -8.037 10.180 7.38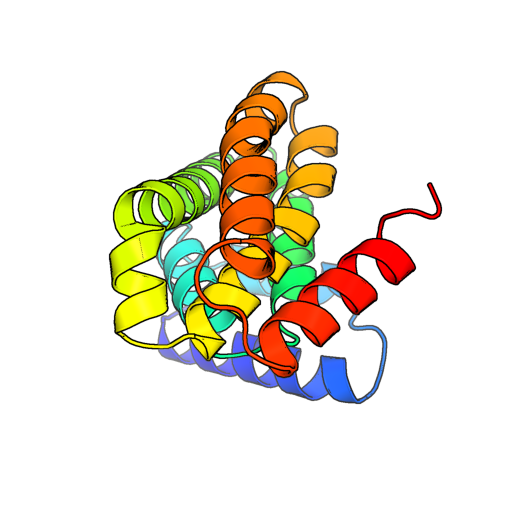0 1.00 83.94 73 ALA A O 1
ATOM 572 N N . VAL A 1 74 ? -8.415 8.746 9.058 1.00 89.44 74 VAL A N 1
ATOM 573 C CA . VAL A 1 74 ? -7.326 7.823 8.674 1.00 89.44 74 VAL A CA 1
ATOM 574 C C . VAL A 1 74 ? -7.559 7.264 7.273 1.00 89.44 74 VAL A C 1
ATOM 576 O O . VAL A 1 74 ? -6.656 7.287 6.442 1.00 89.44 74 VAL A O 1
ATOM 579 N N . CYS A 1 75 ? -8.783 6.815 6.975 1.00 91.12 75 CYS A N 1
ATOM 580 C CA . CYS A 1 75 ? -9.113 6.250 5.665 1.00 91.12 75 CYS A CA 1
ATOM 581 C C . CYS A 1 75 ? -8.903 7.268 4.532 1.00 91.12 75 CYS A C 1
ATOM 583 O O . CYS A 1 75 ? -8.329 6.938 3.497 1.00 91.12 75 CYS A O 1
ATOM 585 N N . SER A 1 76 ? -9.345 8.513 4.713 1.00 91.31 76 SER A N 1
ATOM 586 C CA . SER A 1 76 ? -9.175 9.580 3.719 1.00 91.31 76 SER A CA 1
ATOM 587 C C . SER A 1 76 ? -7.718 10.018 3.583 1.00 91.31 76 SER A C 1
ATOM 589 O O . SER A 1 76 ? -7.252 10.234 2.464 1.00 91.31 76 SER A O 1
ATOM 591 N N . GLN A 1 77 ? -6.970 10.089 4.686 1.00 94.25 77 GLN A N 1
ATOM 592 C CA . GLN A 1 77 ? -5.548 10.425 4.670 1.00 94.25 77 GLN A CA 1
ATOM 593 C C . GLN A 1 77 ? -4.732 9.337 3.969 1.00 94.25 77 GLN A C 1
ATOM 595 O O . GLN A 1 77 ? -3.960 9.66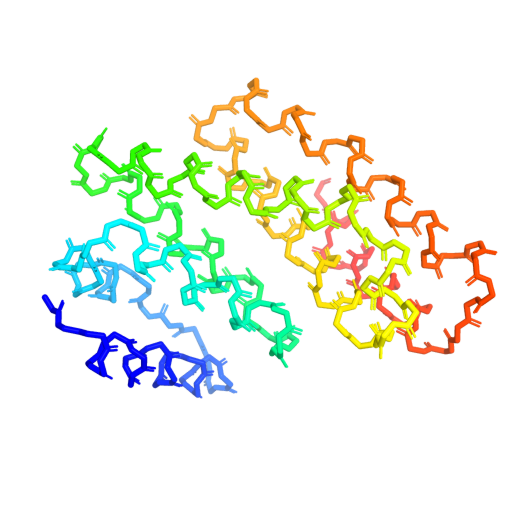0 3.072 1.00 94.25 77 GLN A O 1
ATOM 600 N N . VAL A 1 78 ? -4.958 8.056 4.275 1.00 96.12 78 VAL A N 1
ATOM 601 C CA . VAL A 1 78 ? -4.304 6.940 3.572 1.00 96.12 78 VAL A CA 1
ATOM 602 C C . VAL A 1 78 ? -4.624 6.962 2.076 1.00 96.12 78 VAL A C 1
ATOM 604 O O . VAL A 1 78 ? -3.713 6.824 1.258 1.00 96.12 78 VAL A O 1
ATOM 607 N N . LEU A 1 79 ? -5.879 7.228 1.697 1.00 96.38 79 LEU A N 1
ATOM 608 C CA . LEU A 1 79 ? -6.268 7.334 0.289 1.00 96.38 79 LEU A CA 1
ATOM 609 C C . LEU A 1 79 ? -5.532 8.493 -0.391 1.00 96.38 79 LEU A C 1
ATOM 611 O O . LEU A 1 79 ? -4.968 8.329 -1.471 1.00 96.38 79 LEU A O 1
ATOM 615 N N . SER A 1 80 ? -5.488 9.655 0.261 1.00 97.12 80 SER A N 1
ATOM 616 C CA . SER A 1 80 ? -4.766 10.834 -0.222 1.00 97.12 80 SER A CA 1
ATOM 617 C C . SER A 1 80 ? -3.275 10.546 -0.426 1.00 97.12 80 SER A C 1
ATOM 619 O O . SER A 1 80 ? -2.712 10.899 -1.465 1.00 97.12 80 SER A O 1
ATOM 621 N N . LEU A 1 81 ? -2.640 9.839 0.513 1.00 97.94 81 LEU A N 1
ATOM 622 C CA . LEU A 1 81 ? -1.235 9.434 0.434 1.00 97.94 81 LEU A CA 1
ATOM 623 C C . LEU A 1 81 ? -0.995 8.465 -0.735 1.00 97.94 81 LEU A C 1
ATOM 625 O O . LEU A 1 81 ? -0.097 8.702 -1.543 1.00 97.94 81 LEU A O 1
ATOM 629 N N . ALA A 1 82 ? -1.845 7.449 -0.909 1.00 97.94 82 ALA A N 1
ATOM 630 C CA . ALA A 1 82 ? -1.752 6.506 -2.027 1.00 97.94 82 ALA A CA 1
ATOM 631 C C . ALA A 1 82 ? -1.943 7.188 -3.398 1.00 97.94 82 ALA A C 1
ATOM 633 O O . ALA A 1 82 ? -1.240 6.877 -4.366 1.00 97.94 82 ALA A O 1
ATOM 634 N N . LEU A 1 83 ? -2.859 8.157 -3.491 1.00 98.25 83 LEU A N 1
ATOM 635 C CA . LEU A 1 83 ? -3.077 8.966 -4.695 1.00 98.25 83 LEU A CA 1
ATOM 636 C C . LEU A 1 83 ? -1.928 9.955 -4.952 1.00 98.25 83 LEU A C 1
ATOM 638 O O . LEU A 1 83 ? -1.592 10.246 -6.103 1.00 98.25 83 LEU A O 1
ATOM 642 N N . ARG A 1 84 ? -1.289 10.474 -3.900 1.00 98.12 84 ARG A N 1
ATOM 643 C CA . ARG A 1 84 ? -0.082 11.305 -4.009 1.00 98.12 84 ARG A CA 1
ATOM 644 C C . ARG A 1 84 ? 1.102 10.495 -4.535 1.00 98.12 84 ARG A C 1
ATOM 646 O O . ARG A 1 84 ? 1.824 10.968 -5.421 1.00 98.12 84 ARG A O 1
ATOM 653 N N . ASP A 1 85 ? 1.267 9.270 -4.052 1.00 98.00 85 ASP A N 1
ATOM 654 C CA . ASP A 1 85 ? 2.266 8.336 -4.567 1.00 98.00 85 ASP A CA 1
ATOM 655 C C . ASP A 1 85 ? 1.987 8.012 -6.046 1.00 98.00 85 ASP A C 1
ATOM 657 O O . ASP A 1 85 ? 2.905 8.055 -6.863 1.00 98.00 85 ASP A O 1
ATOM 661 N N . PHE A 1 86 ? 0.717 7.850 -6.450 1.00 98.12 86 PHE A N 1
ATOM 662 C CA . PHE A 1 86 ? 0.350 7.663 -7.863 1.00 98.12 86 PHE A CA 1
ATOM 663 C C . PHE A 1 86 ? 0.785 8.841 -8.744 1.00 98.12 86 PHE A C 1
ATOM 665 O O . PHE A 1 86 ? 1.401 8.657 -9.803 1.00 98.12 86 PHE A O 1
ATOM 672 N N . LYS A 1 87 ? 0.472 10.070 -8.312 1.00 97.94 87 LYS A N 1
ATOM 673 C CA . LYS A 1 87 ? 0.840 11.299 -9.032 1.00 97.94 87 LYS A CA 1
ATOM 674 C C . LYS A 1 87 ? 2.357 11.429 -9.183 1.00 97.94 87 LYS A C 1
ATOM 676 O O . LYS A 1 87 ? 2.833 11.909 -10.207 1.00 97.94 87 LYS A O 1
ATOM 681 N N . SER A 1 88 ? 3.115 10.952 -8.198 1.00 97.00 88 SER A N 1
ATOM 682 C CA . SER A 1 88 ? 4.581 11.000 -8.177 1.00 97.00 88 SER A CA 1
ATOM 683 C C . SER A 1 88 ? 5.266 9.681 -8.569 1.00 97.00 88 SER A C 1
ATOM 685 O O . SER A 1 88 ? 6.491 9.581 -8.487 1.00 97.00 88 SER A O 1
ATOM 687 N N . ARG A 1 89 ? 4.525 8.689 -9.084 1.00 96.62 89 ARG A N 1
ATOM 688 C CA . ARG A 1 89 ? 5.001 7.309 -9.306 1.00 96.62 89 ARG A CA 1
ATOM 689 C C . ARG A 1 89 ? 6.293 7.187 -10.109 1.00 96.62 89 ARG A C 1
ATOM 691 O O . ARG A 1 89 ? 7.165 6.398 -9.764 1.00 96.62 89 ARG A O 1
ATOM 698 N N . ARG A 1 90 ? 6.459 8.011 -11.151 1.00 95.88 90 ARG A N 1
ATOM 699 C CA . ARG A 1 90 ? 7.679 8.031 -11.979 1.00 95.88 90 ARG A CA 1
ATOM 700 C C . ARG A 1 90 ? 8.896 8.482 -11.170 1.00 95.88 90 ARG A C 1
ATOM 702 O O . ARG A 1 90 ? 9.978 7.931 -11.334 1.00 95.88 90 ARG A O 1
ATOM 709 N N . LYS A 1 91 ? 8.713 9.453 -10.268 1.00 97.25 91 LYS A N 1
ATOM 710 C CA . LYS A 1 91 ? 9.754 9.913 -9.340 1.00 97.25 91 LYS A CA 1
ATOM 711 C C . LYS A 1 91 ? 10.081 8.826 -8.317 1.00 97.25 91 LYS A C 1
ATOM 713 O O . LYS A 1 91 ? 11.257 8.552 -8.111 1.00 97.25 91 LYS A O 1
ATOM 718 N N . ILE A 1 92 ? 9.067 8.172 -7.741 1.00 97.00 92 ILE A N 1
ATOM 719 C CA . ILE A 1 92 ? 9.264 7.041 -6.818 1.00 97.00 92 ILE A CA 1
ATOM 720 C C . ILE A 1 92 ? 10.079 5.940 -7.504 1.00 97.00 92 ILE A C 1
ATOM 722 O O . ILE A 1 92 ? 11.123 5.560 -6.985 1.00 97.00 92 ILE A O 1
ATOM 726 N N . ARG A 1 93 ? 9.675 5.501 -8.705 1.00 96.88 93 ARG A N 1
ATOM 727 C CA . ARG A 1 93 ? 10.384 4.471 -9.484 1.00 96.88 93 ARG A CA 1
ATOM 728 C C . ARG A 1 93 ? 11.817 4.868 -9.823 1.00 96.88 93 ARG A C 1
ATOM 730 O O . ARG A 1 93 ? 12.714 4.041 -9.681 1.00 96.88 93 ARG A O 1
ATOM 737 N N . LYS A 1 94 ? 12.038 6.118 -10.249 1.00 96.56 94 LYS A N 1
ATOM 738 C CA . LYS A 1 94 ? 13.378 6.645 -10.550 1.00 96.56 94 LYS A CA 1
ATOM 739 C C . LYS A 1 94 ? 14.281 6.633 -9.315 1.00 96.56 94 LYS A C 1
ATOM 741 O O . LYS A 1 94 ? 15.452 6.298 -9.437 1.00 96.56 94 LYS A O 1
ATOM 746 N N . ASN A 1 95 ? 13.742 6.994 -8.151 1.00 96.25 95 ASN A N 1
ATOM 747 C CA . ASN A 1 95 ? 14.491 7.019 -6.898 1.00 96.25 95 ASN A CA 1
ATOM 748 C C . ASN A 1 95 ? 14.765 5.605 -6.370 1.00 96.25 95 ASN A C 1
ATOM 750 O O . ASN A 1 95 ? 15.859 5.319 -5.901 1.00 96.25 95 ASN A O 1
ATOM 754 N N . SER A 1 96 ? 13.766 4.724 -6.426 1.00 97.25 96 SER A N 1
ATOM 755 C CA . SER A 1 96 ? 13.898 3.321 -6.055 1.00 97.25 96 SER A CA 1
ATOM 756 C C . SER A 1 96 ? 12.808 2.483 -6.707 1.00 97.25 96 SER A C 1
ATOM 758 O O . SER A 1 96 ? 11.616 2.601 -6.406 1.00 97.25 96 SER A O 1
ATOM 760 N N . ARG A 1 97 ? 13.236 1.538 -7.545 1.00 96.81 97 ARG A N 1
ATOM 761 C CA . ARG A 1 97 ? 12.339 0.519 -8.096 1.00 96.81 97 ARG A CA 1
ATOM 762 C C . ARG A 1 97 ? 11.728 -0.353 -6.998 1.00 96.81 97 ARG A C 1
ATOM 764 O O . ARG A 1 97 ? 10.575 -0.752 -7.112 1.00 96.81 97 ARG A O 1
ATOM 771 N N . HIS A 1 98 ? 12.464 -0.592 -5.909 1.00 96.88 98 HIS A N 1
ATOM 772 C CA . HIS A 1 98 ? 11.955 -1.325 -4.751 1.00 96.88 98 HIS A CA 1
ATOM 773 C C . HIS A 1 98 ? 10.773 -0.595 -4.096 1.00 96.88 98 HIS A C 1
ATOM 775 O O . HIS A 1 98 ? 9.718 -1.201 -3.930 1.00 96.88 98 HIS A O 1
ATOM 781 N N . MET A 1 99 ? 10.899 0.714 -3.836 1.00 97.25 99 MET A N 1
ATOM 782 C CA . MET A 1 99 ? 9.791 1.516 -3.294 1.00 97.25 99 MET A CA 1
ATOM 783 C C . MET A 1 99 ? 8.571 1.498 -4.219 1.00 97.25 99 MET A C 1
ATOM 785 O O . MET A 1 99 ? 7.442 1.378 -3.752 1.00 97.25 99 MET A O 1
ATOM 789 N N . PHE A 1 100 ? 8.784 1.570 -5.536 1.00 97.94 100 PHE A N 1
ATOM 790 C CA . PHE A 1 100 ? 7.684 1.503 -6.498 1.00 97.94 100 PHE A CA 1
ATOM 791 C C . PHE A 1 100 ? 6.970 0.141 -6.494 1.00 97.94 100 PHE A C 1
ATOM 793 O O . PHE A 1 100 ? 5.743 0.090 -6.549 1.00 97.94 100 PHE A O 1
ATOM 800 N N . ARG A 1 101 ? 7.712 -0.967 -6.371 1.00 97.81 101 ARG A N 1
ATOM 801 C CA . ARG A 1 101 ? 7.119 -2.304 -6.209 1.00 97.81 101 ARG A CA 1
ATOM 802 C C . ARG A 1 101 ? 6.318 -2.416 -4.912 1.00 97.81 101 ARG A C 1
ATOM 804 O O . ARG A 1 101 ? 5.228 -2.979 -4.932 1.00 97.81 101 ARG A O 1
ATOM 811 N N . ASN A 1 102 ? 6.817 -1.859 -3.809 1.00 97.38 102 ASN A N 1
ATOM 812 C CA . ASN A 1 102 ? 6.092 -1.858 -2.536 1.00 97.38 102 ASN A CA 1
ATOM 813 C C . ASN A 1 102 ? 4.812 -1.025 -2.629 1.00 97.38 102 ASN A C 1
ATOM 815 O O . ASN A 1 102 ? 3.745 -1.516 -2.278 1.00 97.38 102 ASN A O 1
ATOM 819 N N . TYR A 1 103 ? 4.883 0.160 -3.241 1.00 97.56 103 TYR A N 1
ATOM 820 C CA . TYR A 1 103 ? 3.704 0.959 -3.568 1.00 97.56 103 TYR A CA 1
ATOM 821 C C . TYR A 1 103 ? 2.666 0.170 -4.387 1.00 97.56 103 TYR A C 1
ATOM 823 O O . TYR A 1 103 ? 1.472 0.241 -4.098 1.00 97.56 103 TYR A O 1
ATOM 831 N N . MET A 1 104 ? 3.102 -0.635 -5.364 1.00 96.50 104 MET A N 1
ATOM 832 C CA . MET A 1 104 ? 2.182 -1.496 -6.111 1.00 96.50 104 MET A CA 1
ATOM 833 C C . MET A 1 104 ? 1.505 -2.556 -5.245 1.00 96.50 104 MET A C 1
ATOM 835 O O . MET A 1 104 ? 0.295 -2.743 -5.362 1.00 96.50 104 MET A O 1
ATOM 839 N N . ARG A 1 105 ? 2.245 -3.215 -4.346 1.00 96.19 105 ARG A N 1
ATOM 840 C CA . ARG A 1 105 ? 1.653 -4.147 -3.370 1.00 96.19 105 ARG A CA 1
ATOM 841 C C . ARG A 1 105 ? 0.621 -3.441 -2.493 1.00 96.19 105 ARG A C 1
ATOM 843 O O . ARG A 1 105 ? -0.444 -3.996 -2.242 1.00 96.19 105 ARG A O 1
ATOM 850 N N . THR A 1 106 ? 0.899 -2.203 -2.091 1.00 96.75 106 THR A N 1
ATOM 851 C CA . THR A 1 106 ? -0.030 -1.374 -1.316 1.00 96.75 106 THR A CA 1
ATOM 852 C C . THR A 1 106 ? -1.308 -1.071 -2.086 1.00 96.75 106 THR A C 1
ATOM 854 O O . THR A 1 106 ? -2.386 -1.237 -1.529 1.00 96.75 106 THR A O 1
ATOM 857 N N . LEU A 1 107 ? -1.234 -0.681 -3.364 1.00 96.69 107 LEU A N 1
ATOM 858 C CA . LEU A 1 107 ? -2.435 -0.447 -4.178 1.00 96.69 107 LEU A CA 1
ATOM 859 C C . LEU A 1 107 ? -3.323 -1.694 -4.272 1.00 96.69 107 LEU A C 1
ATOM 861 O O . LEU A 1 107 ? -4.540 -1.591 -4.121 1.00 96.69 107 LEU A O 1
ATOM 865 N N . ILE A 1 108 ? -2.707 -2.860 -4.480 1.00 95.50 108 ILE A N 1
ATOM 866 C CA . ILE A 1 108 ? -3.404 -4.150 -4.541 1.00 95.50 108 ILE A CA 1
ATOM 867 C C . ILE A 1 108 ? -4.067 -4.486 -3.201 1.00 95.50 108 ILE A C 1
ATOM 869 O O . ILE A 1 108 ? -5.221 -4.899 -3.189 1.00 95.50 108 ILE A O 1
ATOM 873 N N . ALA A 1 109 ? -3.378 -4.264 -2.079 1.00 95.44 109 ALA A N 1
ATOM 874 C CA . ALA A 1 109 ? -3.920 -4.530 -0.747 1.00 95.44 109 ALA A CA 1
ATOM 875 C C . ALA A 1 109 ? -5.030 -3.541 -0.344 1.00 95.44 109 ALA A C 1
ATOM 877 O O . ALA A 1 109 ? -6.028 -3.932 0.261 1.00 95.44 109 ALA A O 1
ATOM 878 N N . LEU A 1 110 ? -4.890 -2.260 -0.700 1.00 96.31 110 LEU A N 1
ATOM 879 C CA . LEU A 1 110 ? -5.858 -1.218 -0.359 1.00 96.31 110 LEU A CA 1
ATOM 880 C C . LEU A 1 110 ? -7.153 -1.334 -1.167 1.00 96.31 110 LEU A C 1
ATOM 882 O O . LEU A 1 110 ? -8.220 -1.079 -0.615 1.00 96.31 110 LEU A O 1
ATOM 886 N N . TYR A 1 111 ? -7.100 -1.720 -2.445 1.00 96.06 111 TYR A N 1
ATOM 887 C CA . TYR A 1 111 ? -8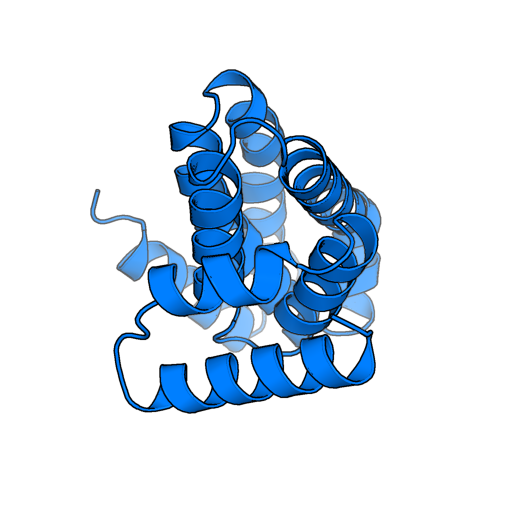.292 -1.801 -3.299 1.00 96.06 111 TYR A CA 1
ATOM 888 C C . TYR A 1 111 ? -9.468 -2.592 -2.680 1.00 96.06 111 TYR A C 1
ATOM 890 O O . TYR A 1 111 ? -10.551 -2.011 -2.545 1.00 96.06 111 TYR A O 1
ATOM 898 N N . PRO A 1 112 ? -9.309 -3.862 -2.248 1.00 94.75 112 PRO A N 1
ATOM 899 C CA . PRO A 1 112 ? -10.402 -4.622 -1.643 1.00 94.75 112 PRO A CA 1
ATOM 900 C C . PRO A 1 112 ? -10.844 -4.044 -0.292 1.00 94.75 112 PRO A C 1
ATOM 902 O O . PRO A 1 112 ? -12.023 -4.132 0.048 1.00 94.75 112 PRO A O 1
ATOM 905 N N . VAL A 1 113 ? -9.940 -3.414 0.465 1.00 94.12 113 VAL A N 1
ATOM 906 C CA . VAL A 1 113 ? -10.286 -2.728 1.719 1.00 94.12 113 VAL A CA 1
ATOM 907 C C . VAL A 1 113 ? -11.175 -1.520 1.449 1.00 94.12 113 VAL A C 1
ATOM 909 O O . VAL A 1 113 ? -12.260 -1.429 2.019 1.00 94.12 113 VAL A O 1
ATOM 912 N N . TYR A 1 114 ? -10.797 -0.642 0.517 1.00 95.31 114 TYR A N 1
ATOM 913 C CA . TYR A 1 114 ? -11.660 0.473 0.131 1.00 95.31 114 TYR A CA 1
ATOM 914 C C . TYR A 1 114 ? -12.958 -0.009 -0.498 1.00 95.31 114 TYR A C 1
ATOM 916 O O . TYR A 1 114 ? -13.977 0.632 -0.298 1.00 95.31 114 TYR A O 1
ATOM 924 N N . ARG A 1 115 ? -12.971 -1.150 -1.198 1.00 94.62 115 ARG A N 1
ATOM 925 C CA . ARG A 1 115 ? -14.210 -1.733 -1.726 1.00 94.62 115 ARG A CA 1
ATOM 926 C C . ARG A 1 115 ? -15.183 -2.140 -0.616 1.00 94.62 115 ARG A C 1
ATOM 928 O O . ARG A 1 115 ? -16.384 -1.966 -0.806 1.00 94.62 115 ARG A O 1
ATOM 935 N N . LYS A 1 116 ? -14.674 -2.660 0.511 1.00 92.94 116 LYS A N 1
ATOM 936 C CA . LYS A 1 116 ? -15.463 -2.983 1.715 1.00 92.94 116 LYS A CA 1
ATOM 937 C C . LYS A 1 116 ? -15.948 -1.730 2.448 1.00 92.94 116 LYS A C 1
ATOM 939 O O . LYS A 1 116 ? -17.059 -1.745 2.959 1.00 92.94 116 LYS A O 1
ATOM 944 N N . ILE A 1 117 ? -15.125 -0.681 2.495 1.00 91.31 117 ILE A N 1
ATOM 945 C CA . ILE A 1 117 ? -15.467 0.604 3.123 1.00 91.31 117 ILE A CA 1
ATOM 946 C C . ILE A 1 117 ? -16.530 1.339 2.296 1.00 91.31 117 ILE A C 1
ATOM 948 O O . ILE A 1 117 ? -17.602 1.652 2.797 1.00 91.31 117 ILE A O 1
ATOM 952 N N . 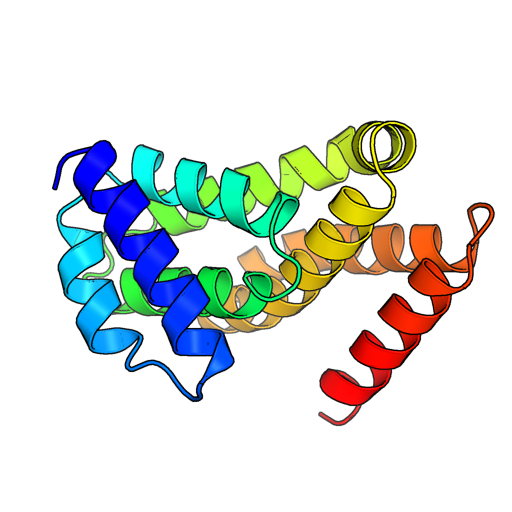ASP A 1 118 ? -16.237 1.615 1.023 1.00 90.88 118 ASP A N 1
ATOM 953 C CA . ASP A 1 118 ? -17.133 2.306 0.100 1.00 90.88 118 ASP A CA 1
ATOM 954 C C . ASP A 1 118 ? -16.742 2.034 -1.368 1.00 90.88 118 ASP A C 1
ATOM 956 O O . ASP A 1 118 ? -15.630 2.318 -1.835 1.00 90.88 118 ASP A O 1
ATOM 960 N N . LYS A 1 119 ? -17.699 1.521 -2.150 1.00 91.88 119 LYS A N 1
ATOM 961 C CA . LYS A 1 119 ? -17.469 1.145 -3.552 1.00 91.88 119 LYS A CA 1
ATOM 962 C C . LYS A 1 119 ? -17.040 2.314 -4.449 1.00 91.88 119 LYS A C 1
ATOM 964 O O . LYS A 1 119 ? -16.316 2.076 -5.416 1.00 91.88 119 LYS A O 1
ATOM 969 N N . TYR A 1 120 ? -17.455 3.543 -4.158 1.00 91.44 120 TYR A N 1
ATOM 970 C CA . TYR A 1 120 ? -17.080 4.739 -4.910 1.00 91.44 120 TYR A CA 1
ATOM 971 C C . TYR A 1 120 ? -15.677 5.210 -4.533 1.00 91.44 120 TYR A C 1
ATOM 973 O O . TYR A 1 120 ? -14.899 5.535 -5.428 1.00 91.44 120 TYR A O 1
ATOM 981 N N . LEU A 1 121 ? -15.296 5.144 -3.253 1.00 91.12 121 LEU A N 1
ATOM 982 C CA . LEU A 1 121 ? -13.910 5.410 -2.846 1.00 91.12 121 LEU A CA 1
ATOM 983 C C . LEU A 1 121 ? -12.933 4.424 -3.495 1.00 91.12 121 LEU A C 1
ATOM 985 O O . LEU A 1 121 ? -11.866 4.826 -3.958 1.00 91.12 121 LEU A O 1
ATOM 989 N N . SER A 1 122 ? -13.315 3.147 -3.609 1.00 94.75 122 SER A N 1
ATOM 990 C CA . SER A 1 122 ? -12.488 2.138 -4.288 1.00 94.75 122 SER A CA 1
ATOM 991 C C . SER A 1 122 ? -12.247 2.444 -5.771 1.00 94.75 122 SER A C 1
ATOM 993 O O . SER A 1 122 ? -11.195 2.098 -6.311 1.00 94.75 122 SER A O 1
ATOM 995 N N . ALA A 1 123 ? -13.181 3.138 -6.435 1.00 96.25 123 ALA A N 1
ATOM 996 C CA . ALA A 1 123 ? -13.049 3.485 -7.847 1.00 96.25 123 ALA A CA 1
ATOM 997 C C . ALA A 1 123 ? -11.866 4.434 -8.101 1.00 96.25 123 ALA A C 1
ATOM 999 O O . ALA A 1 123 ? -11.214 4.333 -9.140 1.00 96.25 123 ALA A O 1
ATOM 1000 N N . CYS A 1 124 ? -11.516 5.275 -7.120 1.00 96.12 124 CYS A N 1
ATOM 1001 C CA . CYS A 1 124 ? -10.354 6.162 -7.180 1.00 96.12 124 CYS A CA 1
ATOM 1002 C C . CYS A 1 124 ? -9.018 5.410 -7.305 1.00 96.12 124 CYS A C 1
ATOM 1004 O O . CYS A 1 124 ? -8.024 6.013 -7.699 1.00 96.12 124 CYS A O 1
ATOM 1006 N N . LEU A 1 125 ? -8.975 4.113 -6.975 1.00 97.19 125 LEU A N 1
ATOM 1007 C CA . LEU A 1 125 ? -7.769 3.283 -7.040 1.00 97.19 125 LEU A CA 1
ATOM 1008 C C . LEU A 1 125 ? -7.648 2.472 -8.336 1.00 97.19 125 LEU A C 1
ATOM 1010 O O . LEU A 1 125 ? -6.565 1.966 -8.613 1.00 97.19 125 LEU A O 1
ATOM 1014 N N . ILE A 1 126 ? -8.706 2.386 -9.151 1.00 96.31 126 ILE A N 1
ATOM 1015 C CA . ILE A 1 126 ? -8.717 1.589 -10.390 1.00 96.31 126 ILE A CA 1
ATOM 1016 C C . ILE A 1 126 ? -7.639 2.080 -11.359 1.00 96.31 126 ILE A C 1
ATOM 1018 O O . ILE A 1 126 ? -6.759 1.314 -11.752 1.00 96.31 126 ILE A O 1
ATOM 1022 N N . GLU A 1 127 ? -7.667 3.364 -11.725 1.00 97.56 127 GLU A N 1
ATOM 1023 C CA . GLU A 1 127 ? -6.652 3.923 -12.621 1.00 97.56 127 GLU A CA 1
ATOM 1024 C C . GLU A 1 127 ? -5.237 3.831 -12.017 1.00 97.56 127 GLU A C 1
ATOM 1026 O O . GLU A 1 127 ? -4.347 3.332 -12.717 1.00 97.56 127 GLU A O 1
ATOM 1031 N N . PRO A 1 128 ? -4.997 4.238 -10.749 1.00 98.06 128 PRO A N 1
ATOM 1032 C CA . PRO A 1 128 ? -3.703 4.049 -10.106 1.00 98.06 128 PRO A CA 1
ATOM 1033 C C . PRO A 1 128 ? -3.158 2.629 -10.199 1.00 98.06 128 PRO A C 1
ATOM 1035 O O . PRO A 1 128 ? -1.984 2.461 -10.531 1.00 98.06 128 PRO A O 1
ATOM 1038 N N . LEU A 1 129 ? -4.004 1.627 -9.959 1.00 96.06 129 LEU A N 1
ATOM 1039 C CA . LEU A 1 129 ? -3.649 0.213 -9.994 1.00 96.06 129 LEU A CA 1
ATOM 1040 C C . LEU A 1 129 ? -3.228 -0.207 -11.405 1.00 96.06 129 LEU A C 1
ATOM 1042 O O . LEU A 1 129 ? -2.095 -0.650 -11.595 1.00 96.06 129 LEU A O 1
ATOM 1046 N N . PHE A 1 130 ? -4.076 -0.002 -12.415 1.00 95.94 130 PHE A N 1
ATOM 1047 C CA . PHE A 1 130 ? -3.779 -0.459 -13.778 1.00 95.94 130 PHE A CA 1
ATOM 1048 C C . PHE A 1 130 ? -2.616 0.298 -14.426 1.00 95.94 130 PHE A C 1
ATOM 1050 O O . PHE A 1 130 ? -1.750 -0.312 -15.052 1.00 95.94 130 PHE A O 1
ATOM 1057 N N . ARG A 1 131 ? -2.525 1.620 -14.242 1.00 97.44 131 ARG A N 1
ATOM 1058 C CA . ARG A 1 131 ? -1.414 2.419 -14.793 1.00 97.44 131 ARG A CA 1
ATOM 1059 C C . ARG A 1 131 ? -0.077 2.088 -14.133 1.00 97.44 131 ARG A C 1
ATOM 1061 O O . ARG A 1 131 ? 0.970 2.173 -14.778 1.00 97.44 131 ARG A O 1
ATOM 1068 N N . SER A 1 132 ? -0.091 1.741 -12.851 1.00 96.81 132 SER A N 1
ATOM 1069 C CA . SER A 1 132 ? 1.130 1.385 -12.127 1.00 96.81 132 SER A CA 1
ATOM 1070 C C . SER A 1 132 ? 1.543 -0.070 -12.397 1.00 96.81 132 SER A C 1
ATOM 1072 O O . SER A 1 132 ? 2.738 -0.314 -12.550 1.00 96.81 132 SER A O 1
ATOM 1074 N N . LEU A 1 133 ? 0.592 -0.994 -12.607 1.00 95.38 133 LEU A N 1
ATOM 1075 C CA . LEU A 1 133 ? 0.865 -2.319 -13.191 1.00 95.38 133 LEU A CA 1
ATOM 1076 C C . LEU A 1 133 ? 1.517 -2.194 -14.567 1.00 95.38 133 LEU A C 1
ATOM 1078 O O . LEU A 1 133 ? 2.566 -2.785 -14.799 1.00 95.38 133 LEU A O 1
ATOM 1082 N N . GLN A 1 134 ? 0.947 -1.368 -15.448 1.00 95.69 134 GLN A N 1
ATOM 1083 C CA . GLN A 1 134 ? 1.511 -1.125 -16.775 1.00 95.69 134 GLN A CA 1
ATOM 1084 C C . GLN A 1 134 ? 2.959 -0.620 -16.687 1.00 95.69 134 GLN A C 1
ATOM 1086 O O . GLN A 1 134 ? 3.824 -1.045 -17.440 1.00 95.69 134 GLN A O 1
ATOM 1091 N N . THR A 1 135 ? 3.255 0.243 -15.712 1.00 95.00 135 THR A N 1
ATOM 1092 C CA . THR A 1 135 ? 4.621 0.737 -15.483 1.00 95.00 135 THR A CA 1
ATOM 1093 C C . THR A 1 135 ? 5.585 -0.386 -15.066 1.00 95.00 135 THR A C 1
ATOM 1095 O O . THR A 1 135 ? 6.757 -0.333 -15.425 1.00 95.00 135 THR A O 1
ATOM 1098 N N . LEU A 1 136 ? 5.132 -1.407 -14.326 1.00 95.31 136 LEU A N 1
ATOM 1099 C CA . LEU A 1 136 ? 5.976 -2.561 -13.988 1.00 95.31 136 LEU A CA 1
ATOM 1100 C C . LEU A 1 136 ? 6.271 -3.462 -15.192 1.00 95.31 136 LEU A C 1
ATOM 1102 O O . LEU A 1 136 ? 7.317 -4.096 -15.189 1.00 95.31 136 LEU A O 1
ATOM 1106 N N . VAL A 1 137 ? 5.373 -3.535 -16.178 1.00 95.44 137 VAL A N 1
ATOM 1107 C CA . VAL A 1 137 ? 5.510 -4.434 -17.338 1.00 95.44 137 VAL A CA 1
ATOM 1108 C C . VAL A 1 137 ? 6.208 -3.747 -18.514 1.00 95.44 137 VAL A C 1
ATOM 1110 O O . VAL A 1 137 ? 7.097 -4.333 -19.123 1.00 95.44 137 VAL A O 1
ATOM 1113 N N . ASP A 1 138 ? 5.860 -2.493 -18.801 1.00 93.81 138 ASP A N 1
ATOM 1114 C CA . ASP A 1 138 ? 6.238 -1.837 -20.059 1.00 93.81 138 ASP A CA 1
ATOM 1115 C C . ASP A 1 138 ? 7.443 -0.886 -19.908 1.00 93.81 138 ASP A C 1
ATOM 1117 O O . ASP A 1 138 ? 8.199 -0.666 -20.856 1.00 93.81 138 ASP A O 1
ATOM 1121 N N . ASP A 1 139 ? 7.661 -0.297 -18.724 1.00 92.81 139 ASP A N 1
ATOM 1122 C CA . ASP A 1 139 ? 8.675 0.753 -18.522 1.00 92.81 139 ASP A CA 1
ATOM 1123 C C . ASP A 1 139 ? 10.031 0.179 -18.088 1.00 92.81 139 ASP A C 1
ATOM 1125 O O . ASP A 1 139 ? 10.439 0.277 -16.920 1.00 92.81 139 ASP A O 1
ATOM 1129 N N . ARG A 1 140 ? 10.734 -0.426 -19.056 1.00 93.94 140 ARG A N 1
ATOM 1130 C CA . ARG A 1 140 ? 12.079 -1.018 -18.893 1.00 93.94 140 ARG A CA 1
ATOM 1131 C C . ARG A 1 140 ? 12.139 -1.936 -17.654 1.00 93.94 140 ARG A C 1
ATOM 1133 O O . ARG A 1 140 ? 12.888 -1.626 -16.708 1.00 93.94 140 ARG A O 1
ATOM 1140 N N . PRO A 1 141 ? 11.311 -2.999 -17.620 1.00 95.69 141 PRO A N 1
ATOM 1141 C CA . PRO A 1 141 ? 11.183 -3.873 -16.458 1.00 95.69 141 PRO A CA 1
ATOM 1142 C C . PRO A 1 141 ? 12.517 -4.538 -16.109 1.00 95.69 141 PRO A C 1
ATOM 1144 O O . PRO A 1 141 ? 13.324 -4.830 -16.989 1.00 95.69 141 PRO A O 1
ATOM 1147 N N . ASP A 1 142 ? 12.750 -4.761 -14.816 1.00 96.12 142 ASP A N 1
ATOM 1148 C CA . ASP A 1 142 ? 13.741 -5.740 -14.353 1.00 96.12 142 ASP A CA 1
ATOM 1149 C C . ASP A 1 142 ? 13.059 -7.037 -13.889 1.00 96.12 142 ASP A C 1
ATOM 1151 O O . ASP A 1 142 ? 11.836 -7.098 -13.738 1.00 96.12 142 ASP A O 1
ATOM 1155 N N . ASP A 1 143 ? 13.851 -8.073 -13.612 1.00 97.00 143 ASP A N 1
ATOM 1156 C CA . ASP A 1 143 ? 13.344 -9.369 -13.147 1.00 97.00 143 ASP A CA 1
ATOM 1157 C C . ASP A 1 143 ? 12.489 -9.257 -11.879 1.00 97.00 143 ASP A C 1
ATOM 1159 O O . ASP A 1 143 ? 11.531 -10.008 -11.699 1.00 97.00 143 ASP A O 1
ATOM 1163 N N . ASN A 1 144 ? 12.807 -8.318 -10.985 1.00 96.88 144 ASN A N 1
ATOM 1164 C CA . ASN A 1 144 ? 12.050 -8.124 -9.752 1.00 96.88 144 ASN A CA 1
ATOM 1165 C C . ASN A 1 144 ? 10.712 -7.422 -10.003 1.00 96.88 144 ASN A C 1
ATOM 1167 O O . ASN A 1 144 ? 9.760 -7.668 -9.263 1.00 96.88 144 ASN A O 1
ATOM 1171 N N . ASP A 1 145 ? 10.618 -6.565 -11.021 1.00 97.00 145 ASP A N 1
ATOM 1172 C CA . ASP A 1 145 ? 9.356 -5.989 -11.485 1.00 97.00 145 ASP A CA 1
ATOM 1173 C C . ASP A 1 145 ? 8.444 -7.094 -12.032 1.00 97.00 145 ASP A C 1
ATOM 1175 O O . ASP A 1 145 ? 7.303 -7.216 -11.584 1.00 97.00 145 ASP A O 1
ATOM 1179 N N . LEU A 1 146 ? 8.968 -7.967 -12.899 1.00 96.69 146 LEU A N 1
ATOM 1180 C CA . LEU A 1 146 ? 8.204 -9.087 -13.460 1.00 96.69 146 LEU A CA 1
ATOM 1181 C C . LEU A 1 146 ? 7.792 -10.102 -12.385 1.00 96.69 146 LEU A C 1
ATOM 1183 O O . LEU A 1 146 ? 6.635 -10.519 -12.350 1.00 96.69 146 LEU A O 1
ATOM 1187 N N . ARG A 1 147 ? 8.688 -10.442 -11.447 1.00 95.94 147 ARG A N 1
ATOM 1188 C CA . ARG A 1 147 ? 8.353 -11.276 -10.275 1.00 95.94 147 ARG A CA 1
ATOM 1189 C C . ARG A 1 147 ? 7.281 -10.631 -9.402 1.00 95.94 147 ARG A C 1
ATOM 1191 O O . ARG A 1 147 ? 6.404 -11.326 -8.901 1.00 95.94 147 ARG A O 1
ATOM 1198 N N . CYS A 1 148 ? 7.334 -9.311 -9.211 1.00 94.62 148 CYS A N 1
ATOM 1199 C CA . CYS A 1 148 ? 6.311 -8.585 -8.462 1.00 94.62 148 CYS A CA 1
ATOM 1200 C C . CYS A 1 148 ? 4.941 -8.729 -9.133 1.00 94.62 148 CYS A C 1
ATOM 1202 O O . CYS A 1 148 ? 3.980 -9.104 -8.466 1.00 94.62 148 CYS A O 1
ATOM 1204 N N . VAL A 1 149 ? 4.866 -8.502 -10.449 1.00 94.50 149 VAL A N 1
ATOM 1205 C CA . VAL A 1 149 ? 3.626 -8.669 -11.222 1.00 94.50 149 VAL A CA 1
ATOM 1206 C C . VAL A 1 149 ? 3.127 -10.110 -11.152 1.00 94.50 149 VAL A C 1
ATOM 1208 O O . VAL A 1 149 ? 1.958 -10.321 -10.845 1.00 94.50 149 VAL A O 1
ATOM 1211 N N . ALA A 1 150 ? 3.999 -11.101 -11.352 1.00 93.56 150 ALA A N 1
ATOM 1212 C CA . ALA A 1 150 ? 3.635 -12.513 -11.257 1.00 93.56 150 ALA A CA 1
ATOM 1213 C C . ALA A 1 150 ? 3.041 -12.859 -9.881 1.00 93.56 150 ALA A C 1
ATOM 1215 O O . ALA A 1 150 ? 1.967 -13.448 -9.805 1.00 93.56 150 ALA A O 1
ATOM 1216 N N . ASN A 1 151 ? 3.678 -12.417 -8.793 1.00 91.44 151 ASN A N 1
ATOM 1217 C CA . ASN A 1 151 ? 3.173 -12.636 -7.436 1.00 91.44 151 ASN A CA 1
ATOM 1218 C C . ASN A 1 151 ? 1.825 -11.940 -7.196 1.00 91.44 151 ASN A C 1
ATOM 1220 O O . ASN A 1 151 ? 0.961 -12.495 -6.516 1.00 91.44 151 ASN A O 1
ATOM 1224 N N . ILE A 1 152 ? 1.621 -10.743 -7.753 1.00 90.25 152 ILE A N 1
ATOM 1225 C CA . ILE A 1 152 ? 0.333 -10.040 -7.684 1.00 90.25 152 ILE A CA 1
ATOM 1226 C C . ILE A 1 152 ? -0.745 -10.847 -8.414 1.00 90.25 152 ILE A C 1
ATOM 1228 O O . ILE A 1 152 ? -1.811 -11.078 -7.853 1.00 90.25 152 ILE A O 1
ATOM 1232 N N . VAL A 1 153 ? -0.467 -11.324 -9.629 1.00 88.62 153 VAL A N 1
ATOM 1233 C CA . VAL A 1 153 ? -1.425 -12.113 -10.418 1.00 88.62 153 VAL A CA 1
ATOM 1234 C C . VAL A 1 153 ? -1.757 -13.436 -9.725 1.00 88.62 153 VAL A C 1
ATOM 1236 O O . VAL A 1 153 ? -2.926 -13.794 -9.646 1.00 88.62 153 VAL A O 1
ATOM 1239 N N . ILE A 1 154 ? -0.768 -14.131 -9.157 1.00 87.56 154 ILE A N 1
ATOM 1240 C CA . ILE A 1 154 ? -0.992 -15.380 -8.411 1.00 87.56 154 ILE A CA 1
ATOM 1241 C C . ILE A 1 154 ? -1.855 -15.135 -7.167 1.00 87.56 154 ILE A C 1
ATOM 1243 O O . ILE A 1 154 ? -2.790 -15.886 -6.912 1.00 87.56 154 ILE A O 1
ATOM 1247 N N . SER A 1 155 ? -1.552 -14.087 -6.396 1.00 81.62 155 SER A N 1
ATOM 1248 C CA . SER A 1 155 ? -2.237 -13.812 -5.125 1.00 81.62 155 SER A CA 1
ATOM 1249 C C . SER A 1 155 ? -3.612 -13.161 -5.282 1.00 81.62 155 SER A C 1
ATOM 1251 O O . SER A 1 155 ? -4.449 -13.306 -4.397 1.00 81.62 155 SER A O 1
ATOM 1253 N N . SER A 1 156 ? -3.843 -12.430 -6.377 1.00 76.69 156 SER A N 1
ATOM 1254 C CA . SER A 1 156 ? -5.038 -11.590 -6.563 1.00 76.69 156 SER A CA 1
ATOM 1255 C C . SER A 1 156 ? -5.889 -11.972 -7.778 1.00 76.69 156 SER A C 1
ATOM 1257 O O . SER A 1 156 ? -6.986 -11.451 -7.929 1.00 76.69 156 SER A O 1
ATOM 1259 N N . GLY A 1 157 ? -5.400 -12.844 -8.665 1.00 61.12 157 GLY A N 1
ATOM 1260 C CA . GLY A 1 157 ? -6.100 -13.274 -9.883 1.00 61.12 157 GLY A CA 1
ATOM 1261 C C . GLY A 1 157 ? -6.947 -14.540 -9.724 1.00 61.12 157 GLY A C 1
ATOM 1262 O O . GLY A 1 157 ? -7.524 -14.997 -10.704 1.00 61.12 157 GLY A O 1
ATOM 1263 N N . GLN A 1 158 ? -7.004 -15.123 -8.522 1.00 57.47 158 GLN A N 1
ATOM 1264 C CA . GLN A 1 158 ? -7.772 -16.343 -8.226 1.00 57.47 158 GLN A CA 1
ATOM 1265 C C . GLN A 1 158 ? -9.190 -16.084 -7.683 1.00 57.47 158 GLN A C 1
ATOM 1267 O O . GLN A 1 158 ? -9.875 -17.037 -7.317 1.00 57.47 158 GLN A O 1
ATOM 1272 N N . THR A 1 159 ? -9.626 -14.826 -7.606 1.00 42.34 159 THR A N 1
ATOM 1273 C CA . THR A 1 159 ? -10.973 -14.443 -7.141 1.00 42.34 159 THR A CA 1
ATOM 1274 C C . THR A 1 159 ? -11.926 -14.146 -8.277 1.00 42.34 159 THR A C 1
ATOM 1276 O O . THR A 1 159 ? -11.542 -13.318 -9.134 1.00 42.34 159 THR A O 1
#

Foldseek 3Di:
DDLVVLLVLLVVVLVVVVVHDDPLLVVLVVNLVDDLLSLLVSLLVCLLPPLSCLLVSLSSLLNVCPPPVPNPVNVVSNLVSLVVCLVCLVVSCVVPVSSLLSSLSNLLNNLVSVCVVPVVSSVSSPCSNVVSLCCLVPVPHDPVSVVSNVVSCVVPVPD

Radius of gyration: 15.19 Å; chains: 1; bounding box: 32×28×42 Å